Protein AF-A0A2S7IMM4-F1 (afdb_monomer)

Foldseek 3Di:
DDPPPVPQAWAAEAEPPVVVLQVVVPPDPDDWDHSVVQVVVVSVQRRPDPDRDQKDWDGGDPFKIWIWGFDDWDADPSHIYTYTYTDDMDD

Radius of gyration: 15.26 Å; Cα contacts (8 Å, |Δi|>4): 135; chains: 1; bounding box: 34×20×56 Å

Structure (mmCIF, N/CA/C/O backbone):
data_AF-A0A2S7IMM4-F1
#
_entry.id   AF-A0A2S7IMM4-F1
#
loop_
_atom_site.group_PDB
_atom_site.id
_atom_site.type_symbol
_atom_site.label_atom_id
_atom_site.label_alt_id
_atom_site.label_comp_id
_atom_site.label_asym_id
_atom_site.label_entity_id
_atom_site.label_seq_id
_atom_site.pdbx_PDB_ins_code
_atom_site.Cartn_x
_atom_site.Cartn_y
_atom_site.Cartn_z
_atom_site.occupancy
_atom_site.B_iso_or_equiv
_atom_site.auth_seq_id
_atom_site.auth_comp_id
_atom_site.auth_asym_id
_atom_site.auth_atom_id
_atom_site.pdbx_PDB_model_num
ATOM 1 N N . MET A 1 1 ? -6.525 1.423 40.487 1.00 40.03 1 MET A N 1
ATOM 2 C CA . MET A 1 1 ? -7.328 1.678 39.274 1.00 40.03 1 MET A CA 1
ATOM 3 C C . MET A 1 1 ? -6.778 0.770 38.195 1.00 40.03 1 MET A C 1
ATOM 5 O O . MET A 1 1 ? -5.595 0.864 37.897 1.00 40.03 1 MET A O 1
ATOM 9 N N . VAL A 1 2 ? -7.571 -0.187 37.723 1.00 38.00 2 VAL A N 1
ATOM 10 C CA . VAL A 1 2 ? -7.163 -1.077 36.632 1.00 38.00 2 VAL A CA 1
ATOM 11 C C . VAL A 1 2 ? -7.271 -0.255 35.354 1.00 38.00 2 VAL A C 1
ATOM 13 O O . VAL A 1 2 ? -8.379 0.090 34.954 1.00 38.00 2 VAL A O 1
ATOM 16 N N . ASN A 1 3 ? -6.136 0.114 34.756 1.00 39.44 3 ASN A N 1
A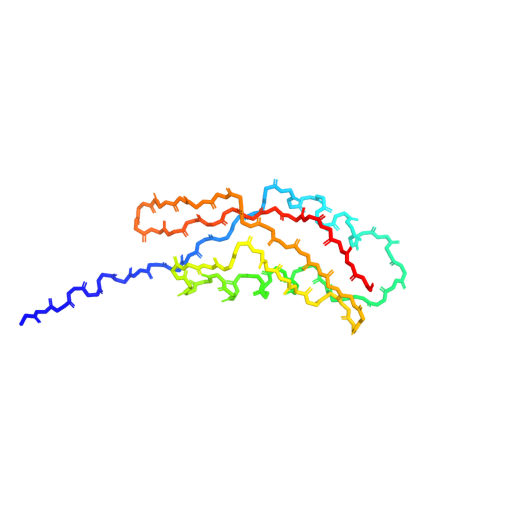TOM 17 C CA . ASN A 1 3 ? -6.134 0.624 33.389 1.00 39.44 3 ASN A CA 1
ATOM 18 C C . ASN A 1 3 ? -6.662 -0.506 32.508 1.00 39.44 3 ASN A C 1
ATOM 20 O O . ASN A 1 3 ? -5.974 -1.503 32.289 1.00 39.44 3 ASN A O 1
ATOM 24 N N . GLN A 1 4 ? -7.902 -0.368 32.047 1.00 43.34 4 GLN A N 1
ATOM 25 C CA . GLN A 1 4 ? -8.426 -1.177 30.963 1.00 43.34 4 GLN A CA 1
ATOM 26 C C . GLN A 1 4 ? -7.681 -0.763 29.689 1.00 43.34 4 GLN A C 1
ATOM 28 O O . GLN A 1 4 ? -8.174 0.026 28.892 1.00 43.34 4 GLN A O 1
ATOM 33 N N . ASN A 1 5 ? -6.472 -1.296 29.502 1.00 43.41 5 ASN A N 1
ATOM 34 C CA . ASN A 1 5 ? -5.936 -1.529 28.167 1.00 43.41 5 ASN A CA 1
ATOM 35 C C . ASN A 1 5 ? -6.845 -2.589 27.528 1.00 43.41 5 ASN A C 1
ATOM 37 O O . ASN A 1 5 ? -6.509 -3.771 27.504 1.00 43.41 5 ASN A O 1
ATOM 41 N N . LEU A 1 6 ? -8.044 -2.183 27.102 1.00 45.72 6 LEU A N 1
ATOM 42 C CA . LEU A 1 6 ? -8.844 -2.960 26.167 1.00 45.72 6 LEU A CA 1
ATOM 43 C C . LEU A 1 6 ? -7.975 -3.104 24.922 1.00 45.72 6 LEU A C 1
ATOM 45 O O . LEU A 1 6 ? -7.652 -2.110 24.272 1.00 45.72 6 LEU A O 1
ATOM 49 N N . GLY A 1 7 ? -7.493 -4.330 24.707 1.00 47.94 7 GLY A N 1
ATOM 50 C CA . GLY A 1 7 ? -6.566 -4.694 23.648 1.00 47.94 7 GLY A CA 1
ATOM 51 C C . GLY A 1 7 ? -7.050 -4.125 22.330 1.00 47.94 7 GLY A C 1
ATOM 52 O O . GLY A 1 7 ? -8.080 -4.540 21.811 1.00 47.94 7 GLY A O 1
ATOM 53 N N . ARG A 1 8 ? -6.336 -3.124 21.821 1.00 55.75 8 ARG A N 1
ATOM 54 C CA . ARG A 1 8 ? -6.568 -2.654 20.468 1.00 55.75 8 ARG A CA 1
ATOM 55 C C . ARG A 1 8 ? -6.153 -3.797 19.555 1.00 55.75 8 ARG A C 1
ATOM 57 O O . ARG A 1 8 ? -4.977 -4.169 19.529 1.00 55.75 8 ARG A O 1
ATOM 64 N N . ASP A 1 9 ? -7.131 -4.381 18.880 1.00 62.41 9 ASP A N 1
ATOM 65 C CA . ASP A 1 9 ? -6.871 -5.353 17.836 1.00 62.41 9 ASP A CA 1
ATOM 66 C C . ASP A 1 9 ? -6.011 -4.691 16.753 1.00 62.41 9 ASP A C 1
ATOM 68 O O . ASP A 1 9 ? -6.024 -3.470 16.559 1.00 62.41 9 ASP A O 1
ATOM 72 N N . LYS A 1 10 ? -5.179 -5.508 16.109 1.00 78.81 10 LYS A N 1
ATOM 73 C CA . LYS A 1 10 ? -4.258 -5.075 15.055 1.00 78.81 10 LYS A CA 1
ATOM 74 C C . LYS A 1 10 ? -4.999 -4.200 14.037 1.00 78.81 10 LYS A C 1
ATOM 76 O O . LYS A 1 10 ? -6.107 -4.542 13.630 1.00 78.81 10 LYS A O 1
ATOM 81 N N . ASN A 1 11 ? -4.381 -3.095 13.617 1.00 88.38 11 ASN A N 1
ATOM 82 C CA . ASN A 1 11 ? -4.968 -2.251 12.577 1.00 88.38 11 ASN A CA 1
ATOM 83 C C . ASN A 1 11 ? -5.130 -3.051 11.269 1.00 88.38 11 ASN A C 1
ATOM 85 O O . ASN A 1 11 ? -4.310 -3.918 10.963 1.00 88.38 11 ASN A O 1
ATOM 89 N N . ILE A 1 12 ? -6.156 -2.734 10.481 1.00 92.12 12 ILE A N 1
ATOM 90 C CA . ILE A 1 12 ? -6.390 -3.314 9.154 1.00 92.12 12 ILE A CA 1
ATOM 91 C C . ILE A 1 12 ? -5.837 -2.363 8.095 1.00 92.12 12 ILE A C 1
ATOM 93 O O . ILE A 1 12 ? -6.094 -1.159 8.132 1.00 92.12 12 ILE A O 1
ATOM 97 N N . VAL A 1 13 ? -5.131 -2.916 7.112 1.00 94.88 13 VAL A N 1
ATOM 98 C CA . VAL A 1 13 ? -4.691 -2.186 5.919 1.00 94.88 13 VAL A CA 1
ATOM 99 C C . VAL A 1 13 ? -5.571 -2.576 4.738 1.00 94.88 13 VAL A C 1
ATOM 101 O O . VAL A 1 13 ? -5.789 -3.758 4.474 1.00 94.88 13 VAL A O 1
ATOM 104 N N . ARG A 1 14 ? -6.078 -1.575 4.021 1.00 96.31 14 ARG A N 1
ATOM 105 C CA . ARG A 1 14 ? -6.751 -1.728 2.727 1.00 96.31 14 ARG A CA 1
ATOM 106 C C . ARG A 1 14 ? -5.980 -0.965 1.665 1.00 96.31 14 ARG A C 1
ATOM 108 O O . ARG A 1 14 ? -5.353 0.045 1.969 1.00 96.31 14 ARG A O 1
ATOM 115 N N . ILE A 1 15 ? -6.064 -1.431 0.424 1.00 97.06 15 ILE A N 1
ATOM 116 C CA . ILE A 1 15 ? -5.502 -0.739 -0.737 1.00 97.06 15 ILE A CA 1
ATOM 117 C C . ILE A 1 15 ? -6.626 -0.554 -1.752 1.00 97.06 15 ILE A C 1
ATOM 119 O O . ILE A 1 15 ? -7.220 -1.543 -2.182 1.00 97.06 15 ILE A O 1
ATOM 123 N N . SER A 1 16 ? -6.951 0.694 -2.090 1.00 97.38 16 SER A N 1
ATOM 124 C CA . SER A 1 16 ? -8.089 1.046 -2.953 1.00 97.38 16 SER A CA 1
ATOM 125 C C . SER A 1 16 ? -7.918 0.547 -4.390 1.00 97.38 16 SER A C 1
ATOM 127 O O . SER A 1 16 ? -8.889 0.120 -5.011 1.00 97.38 16 SER A O 1
ATOM 129 N N . ASN A 1 17 ? -6.684 0.548 -4.894 1.00 96.81 17 ASN A N 1
ATOM 130 C CA . ASN A 1 17 ? -6.303 0.145 -6.246 1.00 96.81 17 ASN A CA 1
ATOM 131 C C . ASN A 1 17 ? -5.301 -1.025 -6.239 1.00 96.81 17 ASN A C 1
ATOM 133 O O . ASN A 1 17 ? -4.298 -1.012 -6.949 1.00 96.81 17 ASN A O 1
ATOM 137 N N . LEU A 1 18 ? -5.573 -2.065 -5.436 1.00 95.75 18 LEU A N 1
ATOM 138 C CA . LEU A 1 18 ? -4.679 -3.224 -5.301 1.00 95.75 18 LEU A CA 1
ATOM 139 C C . LEU A 1 18 ? -4.328 -3.871 -6.651 1.00 95.75 18 LEU A C 1
ATOM 141 O O . LEU A 1 18 ? -3.180 -4.252 -6.846 1.00 95.75 18 LEU A O 1
ATOM 145 N N . SER A 1 19 ? -5.286 -3.987 -7.574 1.00 94.38 19 SER A N 1
ATOM 146 C CA . SER A 1 19 ? -5.030 -4.574 -8.895 1.00 94.38 19 SER A CA 1
ATOM 147 C C . SER A 1 19 ? -3.999 -3.774 -9.689 1.00 94.38 19 SER A C 1
ATOM 149 O O . SER A 1 19 ? -3.053 -4.361 -10.189 1.00 94.38 19 SER A O 1
ATOM 151 N N . GLU A 1 20 ? -4.113 -2.443 -9.718 1.00 93.25 20 GLU A N 1
ATOM 152 C CA . GLU A 1 20 ? -3.143 -1.572 -10.399 1.00 93.25 20 GLU A CA 1
ATOM 153 C C . GLU A 1 20 ? -1.737 -1.731 -9.813 1.00 93.25 20 GLU A C 1
ATOM 155 O O . GLU A 1 20 ? -0.755 -1.795 -10.551 1.00 93.25 20 GLU A O 1
ATOM 160 N N . PHE A 1 21 ? -1.644 -1.852 -8.484 1.00 93.75 21 PHE A N 1
ATOM 161 C CA . PHE A 1 21 ? -0.384 -2.166 -7.825 1.00 93.75 21 PHE A CA 1
ATOM 162 C C . PHE A 1 21 ? 0.178 -3.511 -8.296 1.00 93.75 21 PHE A C 1
ATOM 164 O O . PHE A 1 21 ? 1.350 -3.564 -8.637 1.00 93.75 21 PHE A O 1
ATOM 171 N N . ILE A 1 22 ? -0.616 -4.587 -8.328 1.00 91.69 22 ILE A N 1
ATOM 172 C CA . ILE A 1 22 ? -0.139 -5.912 -8.762 1.00 91.69 22 ILE A CA 1
ATOM 173 C C . ILE A 1 22 ? 0.289 -5.896 -10.234 1.00 91.69 22 ILE A C 1
ATOM 175 O O . ILE A 1 22 ? 1.373 -6.392 -10.543 1.00 91.69 22 ILE A O 1
ATOM 179 N N . ASP A 1 23 ? -0.503 -5.270 -11.106 1.00 89.88 23 ASP A N 1
ATOM 180 C CA . ASP A 1 23 ? -0.270 -5.208 -12.552 1.00 89.88 23 ASP A CA 1
ATOM 181 C C . ASP A 1 23 ? 1.067 -4.525 -12.898 1.00 89.88 23 ASP A C 1
ATOM 183 O O . ASP A 1 23 ? 1.723 -4.906 -13.864 1.00 89.88 23 ASP A O 1
ATOM 187 N N . GLN A 1 24 ? 1.538 -3.570 -12.082 1.00 85.38 24 GLN A N 1
ATOM 188 C CA . GLN A 1 24 ? 2.861 -2.940 -12.252 1.00 85.38 24 GLN A CA 1
ATOM 189 C C . GLN A 1 24 ? 4.033 -3.920 -12.119 1.00 85.38 24 GLN A C 1
ATOM 191 O O . GLN A 1 24 ? 5.114 -3.677 -12.654 1.00 85.38 24 GLN A O 1
ATOM 196 N N . PHE A 1 25 ? 3.830 -5.031 -11.415 1.00 81.31 25 PHE A N 1
ATOM 197 C CA . PHE A 1 25 ? 4.840 -6.068 -11.222 1.00 81.31 25 PHE A CA 1
ATOM 198 C C . PHE A 1 25 ? 4.573 -7.308 -12.083 1.00 81.31 25 PHE A C 1
ATOM 200 O O . PHE A 1 25 ? 5.312 -8.293 -11.979 1.00 81.31 25 PHE A O 1
ATOM 207 N N . GLU A 1 26 ? 3.561 -7.274 -12.952 1.00 76.38 26 GLU A N 1
ATOM 208 C CA . GLU A 1 26 ? 3.338 -8.285 -13.979 1.00 76.38 26 GLU A CA 1
ATOM 209 C C . GLU A 1 26 ? 4.008 -7.844 -15.294 1.00 76.38 26 GLU A C 1
ATOM 211 O O . GLU A 1 26 ? 3.676 -6.826 -15.890 1.00 76.38 26 GLU A O 1
ATOM 216 N N . GLY A 1 27 ? 4.991 -8.616 -15.774 1.00 64.94 27 GLY A N 1
ATOM 217 C CA . GLY A 1 27 ? 5.599 -8.410 -17.101 1.00 64.94 27 GLY A CA 1
ATOM 218 C C . GLY A 1 27 ? 6.931 -7.645 -17.148 1.00 64.94 27 GLY A C 1
ATOM 219 O O . GLY A 1 27 ? 7.482 -7.469 -18.238 1.00 64.94 27 GLY A O 1
ATOM 220 N N . GLY A 1 28 ? 7.497 -7.246 -16.005 1.00 60.47 28 GLY A N 1
ATOM 221 C CA . GLY A 1 28 ? 8.831 -6.641 -15.925 1.00 60.47 28 GLY A CA 1
ATOM 222 C C . GLY A 1 28 ? 9.976 -7.659 -16.060 1.00 60.47 28 GLY A C 1
ATOM 223 O O . GLY A 1 28 ? 9.895 -8.779 -15.564 1.00 60.47 28 GLY A O 1
ATOM 224 N N . LYS A 1 29 ? 11.077 -7.271 -16.725 1.00 56.88 29 LYS A N 1
ATOM 225 C CA . LYS A 1 29 ? 12.346 -8.040 -16.764 1.00 56.88 29 LYS A CA 1
ATOM 226 C C . LYS A 1 29 ? 13.334 -7.639 -15.659 1.00 56.88 29 LYS A C 1
ATOM 228 O O . LYS A 1 29 ? 14.431 -8.192 -15.599 1.00 56.88 29 LYS A O 1
ATOM 233 N N . GLU A 1 30 ? 12.985 -6.650 -14.844 1.00 67.44 30 GLU A N 1
ATOM 234 C CA . GLU A 1 30 ? 13.864 -6.086 -13.820 1.00 67.44 30 GLU A CA 1
ATOM 235 C C . GLU A 1 30 ? 13.788 -6.865 -12.505 1.00 67.44 30 GLU A C 1
ATOM 237 O O . GLU A 1 30 ? 12.795 -7.521 -12.201 1.00 67.44 30 GLU A O 1
ATOM 242 N N . TYR A 1 31 ? 14.867 -6.815 -11.725 1.00 69.50 31 TYR A N 1
ATOM 243 C CA . TYR A 1 31 ? 14.912 -7.434 -10.406 1.00 69.50 31 TYR A CA 1
ATOM 244 C C . TYR A 1 31 ? 14.255 -6.507 -9.377 1.00 69.50 31 TYR A C 1
ATOM 246 O O . TYR A 1 31 ? 14.824 -5.479 -9.008 1.00 69.50 31 TYR A O 1
ATOM 254 N N . TYR A 1 32 ? 13.076 -6.890 -8.893 1.00 81.81 32 TYR A N 1
ATOM 255 C CA . TYR A 1 32 ? 12.346 -6.195 -7.833 1.00 81.81 32 TYR A CA 1
ATOM 256 C C . TYR A 1 32 ? 11.898 -7.157 -6.729 1.00 81.81 32 TYR A C 1
ATOM 258 O O . TYR A 1 32 ? 11.778 -8.369 -6.928 1.00 81.81 32 TYR A O 1
ATOM 266 N N . TYR A 1 33 ? 11.641 -6.610 -5.541 1.00 87.44 33 TYR A N 1
ATOM 267 C CA . TYR A 1 33 ? 11.003 -7.341 -4.457 1.00 87.44 33 TYR A CA 1
ATOM 268 C C . TYR A 1 33 ? 9.582 -7.750 -4.867 1.00 87.44 33 TYR A C 1
ATOM 270 O O . TYR A 1 33 ? 8.859 -6.941 -5.450 1.00 87.44 33 TYR A O 1
ATOM 278 N N . PRO A 1 34 ? 9.140 -8.979 -4.540 1.00 90.06 34 PRO A N 1
ATOM 279 C CA . PRO A 1 34 ? 7.796 -9.430 -4.879 1.00 90.06 34 PRO A CA 1
ATOM 280 C C . PRO A 1 34 ? 6.709 -8.507 -4.301 1.00 90.06 34 PRO A C 1
ATOM 282 O O . 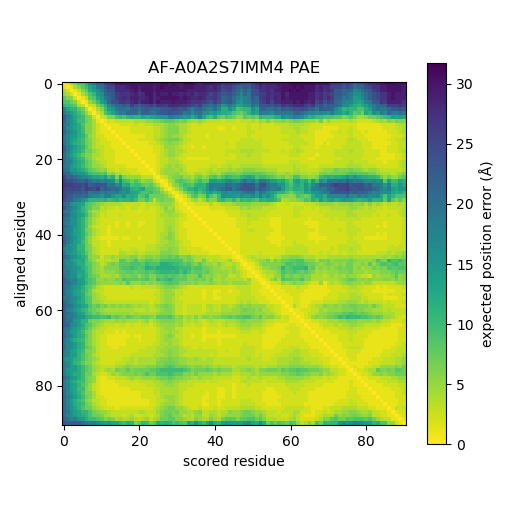PRO A 1 34 ? 6.866 -8.043 -3.167 1.00 90.06 34 PRO A O 1
ATOM 285 N N . PRO A 1 35 ? 5.562 -8.325 -4.979 1.00 91.50 35 PRO A N 1
ATOM 286 C CA . PRO A 1 35 ? 4.472 -7.473 -4.493 1.00 91.50 35 PRO A CA 1
ATOM 287 C C . PRO A 1 35 ? 4.048 -7.790 -3.055 1.00 91.50 35 PRO A C 1
ATOM 289 O O . PRO A 1 35 ? 3.928 -6.902 -2.218 1.00 91.50 35 PRO A O 1
ATOM 292 N N . PHE A 1 36 ? 3.927 -9.075 -2.711 1.00 92.12 36 PHE A N 1
ATOM 293 C CA . PHE A 1 36 ? 3.579 -9.500 -1.352 1.00 92.12 36 PHE A CA 1
ATOM 294 C C . PHE A 1 36 ? 4.628 -9.129 -0.296 1.00 92.12 36 PHE A C 1
ATOM 296 O O . PHE A 1 36 ? 4.275 -8.906 0.861 1.00 92.12 36 PHE A O 1
ATOM 303 N N . HIS A 1 37 ? 5.908 -9.032 -0.670 1.00 93.50 37 HIS A N 1
ATOM 304 C CA . HIS A 1 37 ? 6.941 -8.539 0.239 1.00 93.50 37 HIS A CA 1
ATOM 305 C C . HIS A 1 37 ? 6.690 -7.069 0.582 1.00 93.50 37 HIS A C 1
ATOM 307 O O . HIS A 1 37 ? 6.643 -6.720 1.760 1.00 93.50 37 HIS A O 1
ATOM 313 N N . ILE A 1 38 ? 6.448 -6.240 -0.434 1.00 94.50 38 ILE A N 1
ATOM 314 C CA . ILE A 1 38 ? 6.144 -4.811 -0.286 1.00 94.50 38 ILE A CA 1
ATOM 315 C C . ILE A 1 38 ? 4.899 -4.621 0.590 1.00 94.50 38 ILE A C 1
ATOM 317 O O . ILE A 1 38 ? 4.937 -3.869 1.563 1.00 94.50 38 ILE A O 1
ATOM 321 N N . LEU A 1 39 ? 3.823 -5.364 0.310 1.00 95.19 39 LEU A N 1
ATOM 322 C CA . LEU A 1 39 ? 2.587 -5.317 1.097 1.00 95.19 39 LEU A CA 1
ATOM 323 C C . LEU A 1 39 ? 2.815 -5.686 2.570 1.00 95.19 39 LEU A C 1
ATOM 325 O O . LEU A 1 39 ? 2.241 -5.057 3.455 1.00 95.19 39 LEU A O 1
ATOM 329 N N . SER A 1 40 ? 3.689 -6.657 2.851 1.00 94.75 40 SER A N 1
ATOM 330 C CA . SER A 1 40 ? 4.031 -7.022 4.232 1.00 94.75 40 SER A CA 1
ATOM 331 C C . SER A 1 40 ? 4.804 -5.926 4.974 1.00 94.75 40 SER A C 1
ATOM 333 O O . SER A 1 40 ? 4.699 -5.813 6.195 1.00 94.75 40 SER A O 1
ATOM 335 N N . VAL A 1 41 ? 5.592 -5.116 4.259 1.00 94.50 41 VAL A N 1
ATOM 336 C CA . VAL A 1 41 ? 6.286 -3.962 4.845 1.00 94.50 41 VAL A CA 1
ATOM 337 C C . VAL A 1 41 ? 5.273 -2.864 5.158 1.00 94.50 41 VAL A C 1
ATOM 339 O O . VAL A 1 41 ? 5.264 -2.372 6.283 1.00 94.50 41 VAL A O 1
ATOM 342 N N . LEU A 1 42 ? 4.361 -2.563 4.225 1.00 94.94 42 LEU A N 1
ATOM 343 C CA . LEU A 1 42 ? 3.267 -1.614 4.452 1.00 94.94 42 LEU A CA 1
ATOM 344 C C . LEU A 1 42 ? 2.431 -2.008 5.674 1.00 94.94 42 LEU A C 1
ATOM 346 O O . LEU A 1 42 ? 2.161 -1.181 6.542 1.00 94.94 42 LEU A O 1
ATOM 350 N N . GLU A 1 43 ? 2.056 -3.286 5.768 1.00 94.06 43 GLU A N 1
ATOM 351 C CA . GLU A 1 43 ? 1.300 -3.808 6.904 1.00 94.06 43 GLU A CA 1
ATOM 352 C C . GLU A 1 43 ? 2.037 -3.566 8.224 1.00 94.06 43 GLU A C 1
ATOM 354 O O . GLU A 1 43 ? 1.434 -3.055 9.164 1.00 94.06 43 GLU A O 1
ATOM 359 N N . LYS A 1 44 ? 3.340 -3.865 8.301 1.00 92.00 44 LYS A N 1
ATOM 360 C CA . LYS A 1 44 ? 4.143 -3.676 9.522 1.00 92.00 44 LYS A CA 1
ATOM 361 C C . LYS A 1 44 ? 4.211 -2.222 9.983 1.00 92.00 44 LYS A C 1
ATOM 363 O O . LYS A 1 44 ? 4.118 -1.986 11.186 1.00 92.00 44 LYS A O 1
ATOM 368 N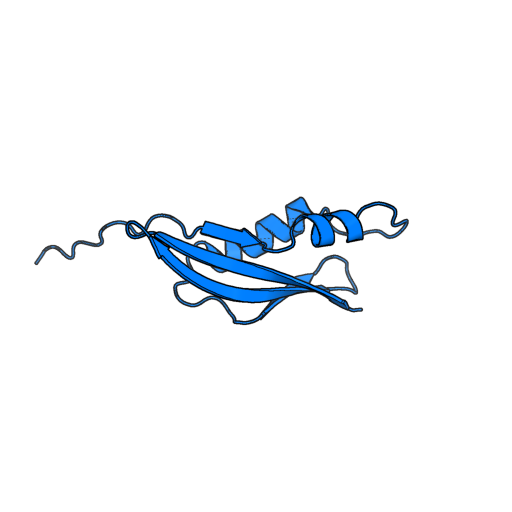 N . GLU A 1 45 ? 4.337 -1.277 9.054 1.00 90.38 45 GLU A N 1
ATOM 369 C CA . GLU A 1 45 ? 4.356 0.162 9.361 1.00 90.38 45 GLU A CA 1
ATOM 370 C C . GLU A 1 45 ? 3.023 0.639 9.962 1.00 90.38 45 GLU A C 1
ATOM 372 O O . GLU A 1 45 ? 2.982 1.530 10.815 1.00 90.38 45 GLU A O 1
ATOM 377 N N . VAL A 1 46 ? 1.912 0.019 9.558 1.00 91.75 46 VAL A N 1
ATOM 378 C CA . VAL A 1 46 ? 0.571 0.420 9.991 1.00 91.75 46 VAL A CA 1
ATOM 379 C C . VAL A 1 46 ? 0.095 -0.361 11.214 1.00 91.75 46 VAL A C 1
ATOM 381 O O . VAL A 1 46 ? -0.608 0.210 12.044 1.00 91.75 46 VAL A O 1
ATOM 384 N N . LEU A 1 47 ? 0.482 -1.630 11.375 1.00 86.69 47 LEU A N 1
ATOM 385 C CA . LEU A 1 47 ? -0.136 -2.611 12.283 1.00 86.69 47 LEU A CA 1
ATOM 386 C C . LEU A 1 47 ? -0.336 -2.117 13.723 1.00 86.69 47 LEU A C 1
ATOM 388 O O . LEU A 1 47 ? -1.353 -2.422 14.349 1.00 86.69 47 LEU A O 1
ATOM 392 N N . PHE A 1 48 ? 0.629 -1.347 14.231 1.00 78.88 48 PHE A N 1
ATOM 393 C CA . PHE A 1 48 ? 0.643 -0.824 15.600 1.00 78.88 48 PHE A CA 1
ATOM 394 C C . PHE A 1 48 ? 0.715 0.706 15.673 1.00 78.88 48 PHE A C 1
ATOM 396 O O . PHE A 1 48 ? 0.814 1.269 16.765 1.00 78.88 48 PHE A O 1
ATOM 403 N N . SER A 1 49 ? 0.645 1.397 14.532 1.00 80.75 49 SER A N 1
ATOM 404 C CA . SER A 1 49 ? 0.684 2.857 14.493 1.00 80.75 49 SER A CA 1
ATOM 405 C C . SER A 1 49 ? -0.712 3.448 14.674 1.00 80.75 49 SER A C 1
ATOM 407 O O . SER A 1 49 ? -1.654 3.112 13.960 1.00 80.75 49 SER A O 1
ATOM 409 N N . GLN A 1 50 ? -0.881 4.366 15.629 1.00 72.94 50 GLN A N 1
ATOM 410 C CA . GLN A 1 50 ? -2.152 5.090 15.779 1.00 72.94 50 GLN A CA 1
ATOM 411 C C . GLN A 1 50 ? -2.331 6.198 14.734 1.00 72.94 50 GLN A C 1
ATOM 413 O O . GLN A 1 50 ? -3.451 6.665 14.491 1.00 72.94 50 GLN A O 1
ATOM 418 N N . ASN A 1 51 ? -1.218 6.629 14.145 1.00 82.00 51 ASN A N 1
ATOM 419 C CA . ASN A 1 51 ? -1.158 7.713 13.185 1.00 82.00 51 ASN A CA 1
ATOM 420 C C . ASN A 1 51 ? -0.066 7.407 12.149 1.00 82.00 51 ASN A C 1
ATOM 422 O O . ASN A 1 51 ? 1.025 7.974 12.237 1.00 82.00 51 ASN A O 1
ATOM 426 N N . PRO A 1 52 ? -0.310 6.452 11.232 1.00 86.12 52 PRO A N 1
ATOM 427 C CA . PRO A 1 52 ? 0.627 6.174 10.154 1.00 86.12 52 PRO A CA 1
ATOM 428 C C . PRO A 1 52 ? 0.842 7.428 9.300 1.00 86.12 52 PRO A C 1
ATOM 430 O O . PRO A 1 52 ? -0.019 8.310 9.233 1.00 86.12 52 PRO A O 1
ATOM 433 N N . SER A 1 53 ? 2.008 7.504 8.664 1.00 86.94 53 SER A N 1
ATOM 434 C CA . SER A 1 53 ? 2.358 8.596 7.758 1.00 86.94 53 SER A CA 1
ATOM 435 C C . SER A 1 53 ? 1.332 8.738 6.630 1.00 86.94 53 SER A C 1
ATOM 437 O O . SER A 1 53 ? 0.795 7.74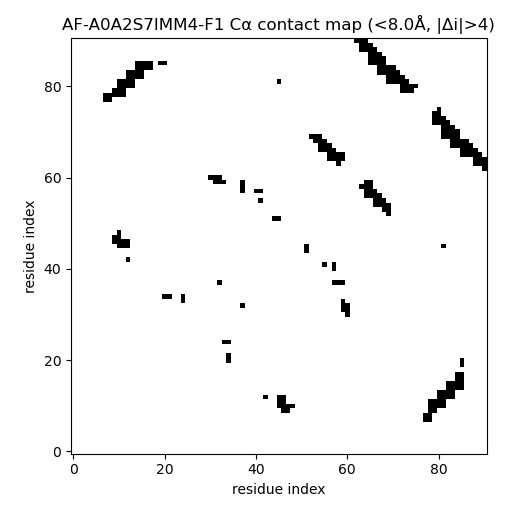5 6.142 1.00 86.94 53 SER A O 1
ATOM 439 N N . GLY A 1 54 ? 1.092 9.980 6.195 1.00 90.94 54 GLY A N 1
ATOM 440 C CA . GLY A 1 54 ? 0.186 10.273 5.078 1.00 90.94 54 GLY A CA 1
ATOM 441 C C . GLY A 1 54 ? 0.650 9.669 3.751 1.00 90.94 54 GLY A C 1
ATOM 442 O O . GLY A 1 54 ? -0.182 9.297 2.937 1.00 90.94 54 GLY A O 1
ATOM 443 N N . THR A 1 55 ? 1.960 9.499 3.581 1.00 95.81 55 THR A N 1
ATOM 444 C CA . THR A 1 55 ? 2.566 8.740 2.485 1.00 95.81 55 THR A CA 1
ATOM 445 C C . THR A 1 55 ? 3.591 7.785 3.082 1.00 95.81 55 THR A C 1
ATOM 447 O O . THR A 1 55 ? 4.389 8.182 3.935 1.00 95.81 55 THR A O 1
ATOM 450 N N . ILE A 1 56 ? 3.570 6.529 2.645 1.00 95.50 56 ILE A N 1
ATOM 451 C CA . ILE A 1 56 ? 4.546 5.502 3.004 1.00 95.50 56 ILE A CA 1
ATOM 452 C C . ILE A 1 56 ? 5.327 5.141 1.744 1.00 95.50 56 ILE A C 1
ATOM 454 O O . ILE A 1 56 ? 4.749 4.725 0.739 1.00 95.50 56 ILE A O 1
ATOM 458 N N . THR A 1 57 ? 6.646 5.300 1.808 1.00 95.50 57 THR A N 1
ATOM 459 C CA . THR A 1 57 ? 7.582 4.873 0.768 1.00 95.50 57 THR A CA 1
ATOM 460 C C . THR A 1 57 ? 8.221 3.548 1.160 1.00 95.50 57 THR A C 1
ATOM 462 O O . THR A 1 57 ? 8.717 3.386 2.273 1.00 95.50 57 THR A O 1
ATOM 465 N N . ILE A 1 58 ? 8.215 2.583 0.245 1.00 94.88 58 ILE A N 1
ATOM 466 C CA . ILE A 1 58 ? 8.810 1.260 0.459 1.00 94.88 58 ILE A CA 1
ATOM 467 C C . ILE A 1 58 ? 9.754 0.981 -0.698 1.00 94.88 58 ILE A C 1
ATOM 469 O O . ILE A 1 58 ? 9.376 1.135 -1.854 1.00 94.88 58 ILE A O 1
ATOM 473 N N . ASN A 1 59 ? 10.977 0.549 -0.411 1.00 93.62 59 ASN A N 1
ATOM 474 C CA . ASN A 1 59 ? 11.900 0.150 -1.470 1.00 93.62 59 ASN A CA 1
ATOM 475 C C . ASN A 1 59 ? 11.345 -1.093 -2.180 1.00 93.62 59 ASN A C 1
ATOM 477 O O . ASN A 1 59 ? 11.083 -2.101 -1.523 1.00 93.62 59 ASN A O 1
ATOM 481 N N . TYR A 1 60 ? 11.176 -1.029 -3.504 1.00 89.00 60 TYR A N 1
ATOM 482 C CA . TYR A 1 60 ? 10.823 -2.188 -4.337 1.00 89.00 60 TYR A CA 1
ATOM 483 C C . TYR A 1 60 ? 12.039 -2.740 -5.097 1.00 89.00 60 TYR A C 1
ATOM 485 O O . TYR A 1 60 ? 11.986 -3.859 -5.594 1.00 89.00 60 TYR A O 1
ATOM 493 N N . SER A 1 61 ? 13.150 -2.003 -5.147 1.00 89.12 61 SER A N 1
ATOM 494 C CA . SER A 1 61 ? 14.443 -2.445 -5.682 1.00 89.12 61 SER A CA 1
ATOM 495 C C . SER A 1 61 ? 15.588 -1.723 -4.940 1.00 89.12 61 SER A C 1
ATOM 497 O O . SER A 1 61 ? 15.314 -0.907 -4.057 1.00 89.12 61 SER A O 1
ATOM 499 N N . PRO A 1 62 ? 16.874 -2.010 -5.231 1.00 86.94 62 PRO A N 1
ATOM 500 C CA . PRO A 1 62 ? 17.993 -1.263 -4.648 1.00 86.94 62 PRO A CA 1
ATOM 501 C C . PRO A 1 62 ? 17.997 0.234 -4.985 1.00 86.94 62 PRO A C 1
ATOM 503 O O . PRO A 1 62 ? 18.533 1.018 -4.207 1.00 86.94 62 PRO A O 1
ATOM 506 N N . GLU A 1 63 ? 17.412 0.617 -6.123 1.00 88.31 63 GLU A N 1
ATOM 507 C CA . GLU A 1 63 ? 17.420 1.997 -6.631 1.00 88.31 63 GLU A CA 1
ATOM 508 C C . GLU A 1 63 ? 16.018 2.611 -6.725 1.00 88.31 63 GLU A C 1
ATOM 510 O O . GLU A 1 63 ? 15.894 3.765 -7.101 1.00 88.31 63 GLU A O 1
ATOM 515 N N . GLY A 1 64 ? 14.959 1.873 -6.374 1.00 90.75 64 GLY A N 1
ATOM 516 C CA . GLY A 1 64 ? 13.583 2.313 -6.581 1.00 90.75 64 GLY A CA 1
ATOM 517 C C . GLY A 1 64 ? 12.672 2.108 -5.376 1.00 90.75 64 GLY A C 1
ATOM 518 O O . GLY A 1 64 ? 12.791 1.138 -4.618 1.00 90.75 64 GLY A O 1
ATOM 519 N N . PHE A 1 65 ? 11.703 3.011 -5.236 1.00 93.44 65 PHE A N 1
ATOM 520 C CA . PHE A 1 65 ? 10.672 2.971 -4.203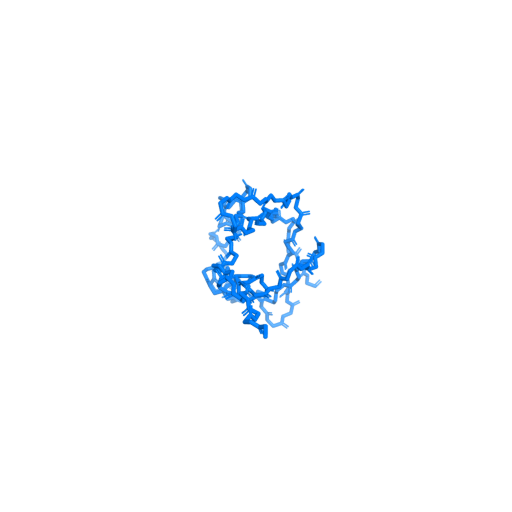 1.00 93.44 65 PHE A CA 1
ATOM 521 C C . PHE A 1 65 ? 9.261 3.076 -4.784 1.00 93.44 65 PHE A C 1
ATOM 523 O O . PHE A 1 65 ? 9.028 3.637 -5.851 1.00 93.44 65 PHE A O 1
ATOM 530 N N . VAL A 1 66 ? 8.317 2.477 -4.066 1.00 94.75 66 VAL A N 1
ATOM 531 C CA . VAL A 1 66 ? 6.880 2.546 -4.308 1.00 94.75 66 VAL A CA 1
ATOM 532 C C . VAL A 1 66 ? 6.239 3.412 -3.236 1.00 94.75 66 VAL A C 1
ATOM 534 O O . VAL A 1 66 ? 6.658 3.384 -2.077 1.00 94.75 66 VAL A O 1
ATOM 537 N N . MET A 1 67 ? 5.232 4.184 -3.632 1.00 96.56 67 MET A N 1
ATOM 538 C CA . MET A 1 67 ? 4.498 5.089 -2.757 1.00 96.56 67 MET A CA 1
ATOM 539 C C . MET A 1 67 ? 3.068 4.603 -2.527 1.00 96.56 67 MET A C 1
ATOM 541 O O . MET A 1 67 ? 2.357 4.230 -3.463 1.00 96.56 67 MET A O 1
ATOM 545 N N . PHE A 1 68 ? 2.657 4.658 -1.263 1.00 97.69 68 PHE A N 1
ATOM 546 C CA . PHE A 1 68 ? 1.286 4.449 -0.820 1.00 97.69 68 PHE A CA 1
ATOM 547 C C . PHE A 1 68 ? 0.804 5.682 -0.064 1.00 97.69 68 PHE A C 1
ATOM 549 O O . PHE A 1 68 ? 1.345 6.008 0.993 1.00 97.69 68 PHE A O 1
ATOM 556 N N . ASP A 1 69 ? -0.234 6.338 -0.568 1.00 97.69 69 ASP A N 1
ATOM 557 C CA . ASP A 1 69 ? -0.855 7.484 0.089 1.00 97.69 69 ASP A CA 1
ATOM 558 C C . ASP A 1 69 ? -2.053 7.039 0.922 1.00 97.69 69 ASP A C 1
ATOM 560 O O . ASP A 1 69 ? -2.950 6.361 0.426 1.00 97.69 69 ASP A O 1
ATOM 564 N N . LEU A 1 70 ? -2.115 7.464 2.179 1.00 97.19 70 LEU A N 1
ATOM 565 C CA . LEU A 1 70 ? -3.281 7.278 3.026 1.00 97.19 70 LEU A CA 1
ATOM 566 C C . LEU A 1 70 ? -4.434 8.140 2.496 1.00 97.19 70 LEU A C 1
ATOM 568 O O . LEU A 1 70 ? -4.364 9.369 2.507 1.00 97.19 70 LEU A O 1
ATOM 572 N N . ARG A 1 71 ? -5.515 7.496 2.055 1.00 97.19 71 ARG A N 1
ATOM 573 C CA . ARG A 1 71 ? -6.723 8.165 1.548 1.00 97.19 71 ARG A CA 1
ATOM 574 C C . ARG A 1 71 ? -7.814 8.264 2.599 1.00 97.19 71 ARG A C 1
ATOM 576 O O . ARG A 1 71 ? -8.502 9.277 2.675 1.00 97.19 71 ARG A O 1
ATOM 583 N N . GLU A 1 72 ? -7.960 7.229 3.417 1.00 96.44 72 GLU A N 1
ATOM 584 C CA . GLU A 1 72 ? -9.036 7.153 4.399 1.00 96.44 72 GLU A CA 1
ATOM 585 C C . GLU A 1 72 ? -8.562 6.502 5.696 1.00 96.44 72 GLU A C 1
ATOM 587 O O . GLU A 1 72 ? -7.771 5.556 5.700 1.00 96.44 72 GLU A O 1
ATOM 592 N N . LYS A 1 73 ? -9.090 7.014 6.806 1.00 94.44 73 LYS A N 1
ATOM 593 C CA . LYS A 1 73 ? -8.926 6.463 8.145 1.00 94.44 73 LYS A CA 1
ATOM 594 C C . LYS A 1 73 ? -10.312 6.302 8.756 1.00 94.44 73 LYS A C 1
ATOM 596 O O . LYS A 1 73 ? -10.986 7.301 8.995 1.00 94.44 73 LYS A O 1
ATOM 601 N N . GLU A 1 74 ? -10.704 5.067 9.042 1.00 93.75 74 GLU A N 1
ATOM 602 C CA . GLU A 1 74 ? -11.972 4.759 9.707 1.00 93.75 74 GLU A CA 1
ATOM 603 C C . GLU A 1 74 ? -11.750 3.879 10.945 1.00 93.75 74 GLU A C 1
ATOM 605 O O . GLU A 1 74 ? -10.807 3.089 11.008 1.00 93.75 74 GLU A O 1
ATOM 610 N N . GLU A 1 75 ? -12.619 4.024 11.943 1.00 91.12 75 GLU A N 1
ATOM 611 C CA . GLU A 1 75 ? -12.662 3.160 13.124 1.00 91.12 75 GLU A CA 1
ATOM 612 C C . GLU A 1 75 ? -13.959 2.351 13.092 1.00 91.12 75 GLU A C 1
ATOM 614 O O . GLU A 1 75 ? -15.046 2.917 12.956 1.00 91.12 75 GLU A O 1
ATOM 619 N N . ARG A 1 76 ? -13.852 1.024 13.199 1.00 89.12 76 ARG A N 1
ATOM 620 C CA . ARG A 1 76 ? -14.996 0.104 13.271 1.00 89.12 76 ARG A CA 1
ATOM 621 C C . ARG A 1 76 ? -14.737 -0.937 14.343 1.00 89.12 76 ARG A C 1
ATOM 623 O O . ARG A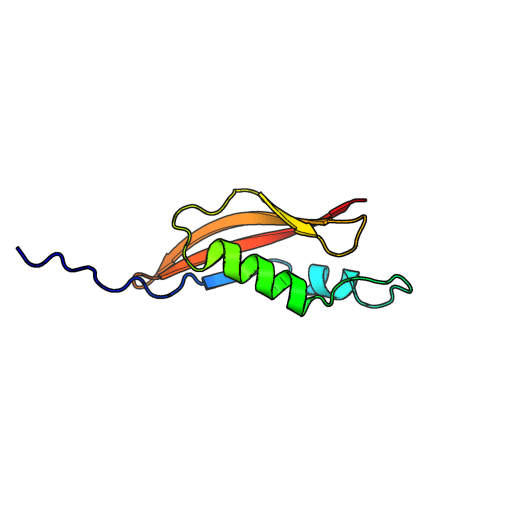 1 76 ? -13.685 -1.562 14.331 1.00 89.12 76 ARG A O 1
ATOM 630 N N . ASP A 1 77 ? -15.682 -1.109 15.263 1.00 87.19 77 ASP A N 1
ATOM 631 C CA . ASP A 1 77 ? -15.613 -2.122 16.326 1.00 87.19 77 ASP A CA 1
ATOM 632 C C . ASP A 1 77 ? -14.270 -2.125 17.090 1.00 87.19 77 ASP A C 1
ATOM 634 O O . ASP A 1 77 ? -13.709 -3.180 17.370 1.00 87.19 77 ASP A O 1
ATOM 638 N N . ASN A 1 78 ? -13.742 -0.934 17.424 1.00 82.69 78 ASN A N 1
ATOM 639 C CA . ASN A 1 78 ? -12.450 -0.739 18.110 1.00 82.69 78 ASN A CA 1
ATOM 640 C C . ASN A 1 78 ? -11.204 -1.160 17.288 1.00 82.69 78 ASN A C 1
ATOM 642 O O . ASN A 1 78 ? -10.105 -1.305 17.828 1.00 82.69 78 ASN A O 1
ATOM 646 N N . VAL A 1 79 ? -11.360 -1.317 15.970 1.00 87.50 79 VAL A N 1
ATOM 647 C CA . VAL A 1 79 ? -10.286 -1.561 14.999 1.00 87.50 79 VAL A CA 1
ATOM 648 C C . VAL A 1 79 ? -10.129 -0.342 14.101 1.00 87.50 79 VAL A C 1
ATOM 650 O O . VAL A 1 79 ? -11.104 0.171 13.551 1.00 87.50 79 VAL A O 1
ATOM 653 N N . TRP A 1 80 ? -8.888 0.100 13.898 1.00 90.69 80 TRP A N 1
ATOM 654 C CA . TRP A 1 80 ? -8.600 1.117 12.891 1.00 90.69 80 TRP A CA 1
ATOM 655 C C . TRP A 1 80 ? -8.330 0.469 11.548 1.00 90.69 80 TRP A C 1
ATOM 657 O O . TRP A 1 80 ? -7.520 -0.451 11.441 1.00 90.69 80 TRP A O 1
ATOM 667 N N . ILE A 1 81 ? -8.988 0.989 10.526 1.00 93.56 81 ILE A N 1
ATOM 668 C CA . ILE A 1 81 ? -8.819 0.588 9.142 1.00 93.56 81 ILE A CA 1
ATOM 669 C C . ILE A 1 81 ? -8.212 1.780 8.408 1.00 93.56 81 ILE A C 1
ATOM 671 O O . ILE A 1 81 ? -8.760 2.885 8.420 1.00 93.56 81 ILE A O 1
ATOM 675 N N . PHE A 1 82 ? -7.067 1.548 7.779 1.00 95.62 82 PHE A N 1
ATOM 676 C CA . PHE A 1 82 ? -6.361 2.540 6.982 1.00 95.62 82 PHE A CA 1
ATOM 677 C C . PHE A 1 82 ? -6.409 2.119 5.519 1.00 95.62 82 PHE A C 1
ATOM 679 O O . PHE A 1 82 ? -5.886 1.062 5.156 1.00 95.62 82 PHE A O 1
ATOM 686 N N . THR A 1 83 ? -7.048 2.936 4.686 1.00 97.12 83 THR A N 1
ATOM 687 C CA . THR A 1 83 ? -7.117 2.712 3.242 1.00 97.12 83 THR A CA 1
ATOM 688 C C . THR A 1 83 ? -6.038 3.537 2.567 1.00 97.12 83 THR A C 1
ATOM 690 O O . THR A 1 83 ? -6.086 4.768 2.576 1.00 97.12 83 THR A O 1
ATOM 693 N N . PHE A 1 84 ? -5.078 2.846 1.971 1.00 97.94 84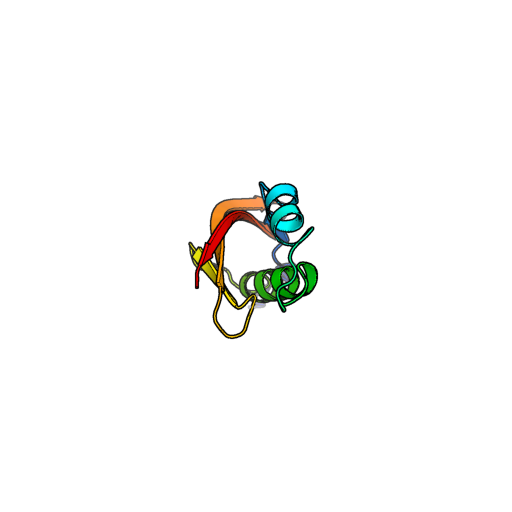 PHE A N 1
ATOM 694 C CA . PHE A 1 84 ? -4.037 3.434 1.149 1.00 97.94 84 P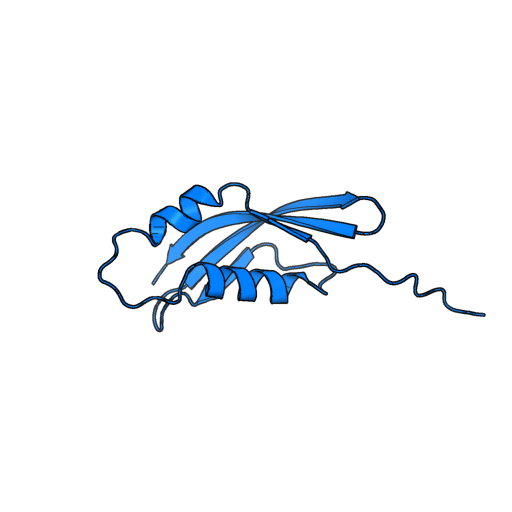HE A CA 1
ATOM 695 C C . PHE A 1 84 ? -4.387 3.329 -0.334 1.00 97.94 84 PHE A C 1
ATOM 697 O O . PHE A 1 84 ? -5.167 2.475 -0.748 1.00 97.94 84 PHE A O 1
ATOM 704 N N . GLU A 1 85 ? -3.775 4.180 -1.137 1.00 98.06 85 GLU A N 1
ATOM 705 C CA . GLU A 1 85 ? -3.778 4.113 -2.591 1.00 98.06 85 GLU A CA 1
ATOM 706 C C . GLU A 1 85 ? -2.333 4.021 -3.066 1.00 98.06 85 GLU A C 1
ATOM 708 O O . GLU A 1 85 ? -1.483 4.799 -2.632 1.00 98.06 85 GLU A O 1
ATOM 713 N N . PHE A 1 86 ? -2.045 3.059 -3.935 1.00 97.00 86 PHE A N 1
ATOM 714 C CA . PHE A 1 86 ? -0.783 3.013 -4.658 1.00 97.00 86 PHE A CA 1
ATOM 715 C C . PHE A 1 86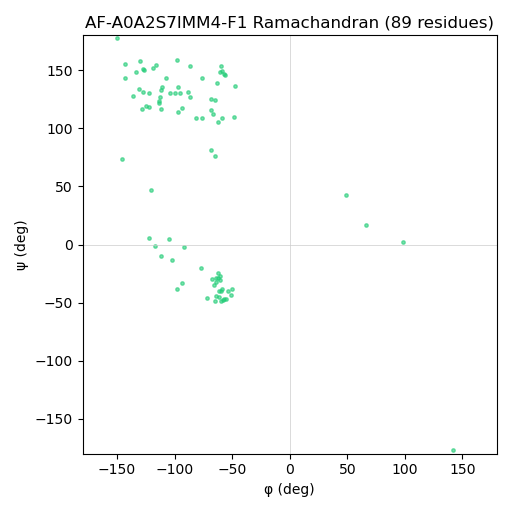 ? -0.744 4.175 -5.654 1.00 97.00 86 PHE A C 1
ATOM 717 O O . PHE A 1 86 ? -1.652 4.311 -6.470 1.00 97.00 86 PHE A O 1
ATOM 724 N N . THR A 1 87 ? 0.292 5.010 -5.595 1.00 95.75 87 THR A N 1
ATOM 725 C CA . THR A 1 87 ? 0.384 6.220 -6.435 1.00 95.75 87 THR A CA 1
ATOM 726 C C . THR A 1 87 ? 1.476 6.166 -7.492 1.00 95.75 87 THR A C 1
ATOM 728 O O . THR A 1 87 ? 1.511 7.017 -8.380 1.00 95.75 87 THR A O 1
ATOM 731 N N . GLY A 1 88 ? 2.354 5.165 -7.428 1.00 91.94 88 GLY A N 1
ATOM 732 C CA . GLY A 1 88 ? 3.385 4.944 -8.432 1.00 91.94 88 GLY A CA 1
ATOM 733 C C . GLY A 1 88 ? 4.713 4.478 -7.853 1.00 91.94 88 GLY A C 1
ATOM 734 O O . GLY A 1 88 ? 4.876 4.263 -6.646 1.00 91.94 88 GLY A O 1
ATOM 735 N N . THR A 1 89 ? 5.673 4.338 -8.758 1.00 90.06 89 THR A N 1
ATOM 736 C CA . THR A 1 89 ? 7.071 4.021 -8.475 1.00 90.06 89 THR A CA 1
ATOM 737 C C . THR A 1 89 ? 7.968 5.183 -8.895 1.00 90.06 89 THR A C 1
ATOM 739 O O . THR A 1 89 ? 7.614 5.982 -9.764 1.00 90.06 89 THR A O 1
ATOM 742 N N . ALA A 1 90 ? 9.132 5.294 -8.266 1.00 86.19 90 ALA A N 1
ATOM 743 C CA . ALA A 1 90 ? 10.181 6.232 -8.649 1.00 86.19 90 ALA A CA 1
ATOM 744 C C . ALA A 1 90 ? 11.562 5.596 -8.445 1.00 86.19 90 ALA A C 1
ATOM 746 O O . ALA A 1 90 ? 11.702 4.680 -7.625 1.00 86.19 90 ALA A O 1
ATOM 747 N N . SER A 1 91 ? 12.543 6.097 -9.199 1.00 79.88 91 SER A N 1
ATOM 748 C CA . SER A 1 91 ? 13.950 5.676 -9.214 1.00 79.88 91 SER A CA 1
ATOM 749 C C . SER A 1 91 ? 14.862 6.900 -9.233 1.00 79.88 91 SER A C 1
ATOM 751 O O . SER A 1 91 ? 14.463 7.900 -9.878 1.00 79.88 91 SER A O 1
#

Sequence (91 aa):
MVNQNLGRDKNIVRISNLSEFIDQFEGGKEYYYPPFHILSVLEKEVLFSQNPSGTITINYSPEGFVMFDLREKEERDNVWIFTFEFTGTAS

pLDDT: mean 85.19, std 15.46, range [38.0, 98.06]

Organism: NCBI:txid2094562

Nearest PDB structures (foldseek):
  6drh-assembly3_F  TM=8.510E-01  e=2.076E+00  Serratia proteamaculans 568
  6drh-assembly4_H  TM=8.645E-01  e=2.509E+00  Serratia proteamaculans 568
  4yc0-assembly1_A  TM=6.135E-01  e=1.514E+00  Vibrio splendidus
  4y1w-assembly1_A  TM=3.779E-01  e=7.561E-01  Vibrio splendidus
  4xzk-assembly1_A  TM=2.597E-01  e=6.664E-01  Vibrio splendidus

Secondary structure (DSSP, 8-state):
--------PPPEEEETTHHHHHHTTSS--S----HHHHHHHHHHHHHT-SS--SEEEEESSSS-EEEEEEEEEEEETTEEEEEEEEEEEE-

Solvent-accessible surface area (backbone atoms only — not comparable to full-atom values): 5492 Å² total; per-residue (Å²): 132,84,80,79,76,71,77,68,54,68,37,45,77,46,57,80,45,51,66,64,56,53,53,72,70,58,88,68,93,69,85,57,62,54,69,69,58,53,51,53,51,56,44,62,62,38,35,84,44,96,73,57,64,61,59,46,78,44,71,38,36,101,69,27,35,34,39,32,34,56,76,46,80,49,77,54,97,76,25,44,36,40,31,27,31,68,77,52,72,52,111

Mean predicted aligned error: 6.71 Å